Protein AF-A0A0S1B1Z6-F1 (afdb_monomer)

Structure (mmCIF, N/CA/C/O backbone):
data_AF-A0A0S1B1Z6-F1
#
_entry.id   AF-A0A0S1B1Z6-F1
#
loop_
_atom_site.group_PDB
_atom_site.id
_atom_site.type_symbol
_atom_site.label_atom_id
_atom_site.label_alt_id
_atom_site.label_comp_id
_atom_site.label_asym_id
_atom_site.label_entity_id
_atom_site.label_seq_id
_atom_site.pdbx_PDB_ins_code
_atom_site.Cartn_x
_atom_site.Cartn_y
_atom_site.Cartn_z
_atom_site.occupancy
_atom_site.B_iso_or_equiv
_atom_site.auth_seq_id
_atom_site.auth_comp_id
_atom_site.auth_asym_id
_atom_site.auth_atom_id
_atom_site.pdbx_PDB_model_num
ATOM 1 N N . MET A 1 1 ? 28.023 3.787 -29.365 1.00 38.44 1 MET A N 1
ATOM 2 C CA . MET A 1 1 ? 27.465 2.499 -29.840 1.00 38.44 1 MET A CA 1
ATOM 3 C C . MET A 1 1 ? 25.949 2.620 -29.920 1.00 38.44 1 MET A C 1
ATOM 5 O O . MET A 1 1 ? 25.290 2.609 -28.886 1.00 38.44 1 MET A O 1
ATOM 9 N N . LEU A 1 2 ? 25.420 2.821 -31.127 1.00 43.75 2 LEU A N 1
ATOM 10 C CA . LEU A 1 2 ? 23.986 2.928 -31.411 1.00 43.75 2 LEU A CA 1
ATOM 11 C C . LEU A 1 2 ? 23.301 1.580 -31.137 1.00 43.75 2 LEU A C 1
ATOM 13 O O . LEU A 1 2 ? 23.785 0.546 -31.591 1.00 43.75 2 LEU A O 1
ATOM 17 N N . ARG A 1 3 ? 22.191 1.571 -30.392 1.00 53.47 3 ARG A N 1
ATOM 18 C CA . ARG A 1 3 ? 21.284 0.417 -30.348 1.00 53.47 3 ARG A CA 1
ATOM 19 C C . ARG A 1 3 ? 20.096 0.726 -31.240 1.00 53.47 3 ARG A C 1
ATOM 21 O O . ARG A 1 3 ? 19.430 1.732 -31.028 1.00 53.47 3 ARG A O 1
ATOM 28 N N . ALA A 1 4 ? 19.891 -0.130 -32.234 1.00 48.97 4 ALA A N 1
ATOM 29 C CA . ALA A 1 4 ? 18.785 -0.046 -33.169 1.00 48.97 4 ALA A CA 1
ATOM 30 C C . ALA A 1 4 ? 17.458 -0.007 -32.400 1.00 48.97 4 ALA A C 1
ATOM 32 O O . ALA A 1 4 ? 17.106 -0.957 -31.700 1.00 48.97 4 ALA A O 1
ATOM 33 N N . VAL A 1 5 ? 16.740 1.108 -32.527 1.00 57.59 5 VAL A N 1
ATOM 34 C CA . VAL A 1 5 ? 15.291 1.110 -32.338 1.00 57.59 5 VAL A CA 1
ATOM 35 C C . VAL A 1 5 ? 14.745 0.160 -33.411 1.00 57.59 5 VAL A C 1
ATOM 37 O O . VAL A 1 5 ? 15.133 0.310 -34.573 1.00 57.59 5 VAL A O 1
ATOM 40 N N . PRO A 1 6 ? 13.943 -0.859 -33.059 1.00 62.41 6 PRO A N 1
ATOM 41 C CA . PRO A 1 6 ? 13.367 -1.742 -34.063 1.00 62.41 6 PRO A CA 1
ATOM 42 C C . PRO A 1 6 ? 12.559 -0.905 -35.059 1.00 62.41 6 PRO A C 1
ATOM 44 O O . PRO A 1 6 ? 11.829 0.003 -34.662 1.00 62.41 6 PRO A O 1
ATOM 47 N N . ALA A 1 7 ? 12.734 -1.181 -36.352 1.00 64.00 7 ALA A N 1
ATOM 48 C CA . ALA A 1 7 ? 12.028 -0.464 -37.405 1.00 64.00 7 ALA A CA 1
ATOM 49 C C . ALA A 1 7 ? 10.501 -0.570 -37.205 1.00 64.00 7 ALA A C 1
ATOM 51 O O . ALA A 1 7 ? 10.021 -1.609 -36.731 1.00 64.00 7 ALA A O 1
ATOM 52 N N . PRO A 1 8 ? 9.721 0.463 -37.574 1.00 68.56 8 PRO A N 1
ATOM 53 C CA . PRO A 1 8 ? 8.265 0.361 -37.601 1.00 68.56 8 PRO A CA 1
ATOM 54 C C . PRO A 1 8 ? 7.846 -0.855 -38.442 1.00 68.56 8 PRO A C 1
ATOM 56 O O . PRO A 1 8 ? 8.276 -0.988 -39.584 1.00 68.56 8 PRO A O 1
ATOM 59 N N . GLY A 1 9 ? 7.050 -1.762 -37.867 1.00 70.44 9 GLY A N 1
ATOM 60 C CA . GLY A 1 9 ? 6.628 -3.008 -38.524 1.00 70.44 9 GLY A CA 1
ATOM 61 C C . GLY A 1 9 ? 7.500 -4.239 -38.244 1.00 70.44 9 GLY A C 1
ATOM 62 O O . GLY A 1 9 ? 7.232 -5.302 -38.802 1.00 70.44 9 GLY A O 1
ATOM 63 N N . ALA A 1 10 ? 8.512 -4.144 -37.372 1.00 69.25 10 ALA A N 1
ATOM 64 C CA . ALA A 1 10 ? 9.240 -5.325 -36.908 1.00 69.25 10 ALA A CA 1
ATOM 65 C C . ALA A 1 10 ? 8.283 -6.335 -36.232 1.00 69.25 10 ALA A C 1
ATOM 67 O O . ALA A 1 10 ? 7.398 -5.923 -35.473 1.00 69.25 10 ALA A O 1
ATOM 68 N N . PRO A 1 11 ? 8.447 -7.650 -36.475 1.00 72.88 11 PRO A N 1
ATOM 69 C CA . PRO A 1 11 ? 7.580 -8.660 -35.882 1.00 72.88 11 PRO A CA 1
ATOM 70 C C . PRO A 1 11 ? 7.671 -8.610 -34.355 1.00 72.88 11 PRO A C 1
ATOM 72 O O . PRO A 1 11 ? 8.757 -8.455 -33.791 1.00 72.88 11 PRO A O 1
ATOM 75 N N . ILE A 1 12 ? 6.528 -8.765 -33.677 1.00 76.56 12 ILE A N 1
ATOM 76 C CA . ILE A 1 12 ? 6.501 -8.884 -32.216 1.00 76.56 12 ILE A CA 1
ATOM 77 C C . ILE A 1 12 ? 7.325 -10.113 -31.835 1.00 76.56 12 ILE A C 1
ATOM 79 O O . ILE A 1 12 ? 6.942 -11.245 -32.137 1.00 76.56 12 ILE A O 1
ATOM 83 N N . VAL A 1 13 ? 8.453 -9.886 -31.164 1.00 81.44 13 VAL A N 1
ATOM 84 C CA . VAL A 1 13 ? 9.288 -10.964 -30.636 1.00 81.44 13 VAL A CA 1
ATOM 85 C C . VAL A 1 13 ? 8.488 -11.694 -29.562 1.00 81.44 13 VAL A C 1
ATOM 87 O O . VAL A 1 13 ? 8.123 -11.111 -28.540 1.00 81.44 13 VAL A O 1
ATOM 90 N N . ARG A 1 14 ? 8.194 -12.972 -29.807 1.00 88.06 14 ARG A N 1
ATOM 91 C CA . ARG A 1 14 ? 7.568 -13.868 -28.833 1.00 88.06 14 ARG A CA 1
ATOM 92 C C . ARG A 1 14 ? 8.649 -14.705 -28.160 1.00 88.06 14 ARG A C 1
ATOM 94 O O . ARG A 1 14 ? 9.563 -15.177 -28.826 1.00 88.06 14 ARG A O 1
ATOM 101 N N . PHE A 1 15 ? 8.518 -14.892 -26.853 1.00 91.44 15 PHE A N 1
ATOM 102 C CA . PHE A 1 15 ? 9.391 -15.749 -26.051 1.00 91.44 15 PHE A CA 1
ATOM 103 C C . PHE A 1 15 ? 8.570 -16.943 -25.564 1.00 91.44 15 PHE A C 1
ATOM 105 O O . PHE A 1 15 ? 7.437 -16.749 -25.118 1.00 91.44 15 PHE A O 1
ATOM 112 N N . ALA A 1 16 ? 9.111 -18.159 -25.642 1.00 93.19 16 ALA A N 1
ATOM 113 C CA . ALA A 1 16 ? 8.403 -19.364 -25.202 1.00 93.19 16 ALA A CA 1
ATOM 114 C C . ALA A 1 16 ? 8.483 -19.558 -23.679 1.00 93.19 16 ALA A C 1
ATOM 116 O O . ALA A 1 16 ? 7.692 -20.297 -23.095 1.00 93.19 16 ALA A O 1
ATOM 117 N N . SER A 1 17 ? 9.427 -18.884 -23.012 1.00 95.31 17 SER A N 1
ATOM 118 C CA . SER A 1 17 ? 9.584 -18.945 -21.560 1.00 95.31 17 SER A CA 1
ATOM 119 C C . SER A 1 17 ? 10.198 -17.673 -20.971 1.00 95.31 17 SER A C 1
ATOM 121 O O . SER A 1 17 ? 10.865 -16.891 -21.653 1.00 95.31 17 SER A O 1
ATOM 123 N N . PHE A 1 18 ? 10.050 -17.494 -19.654 1.00 93.25 18 PHE A N 1
ATOM 124 C CA . PHE A 1 18 ? 10.728 -16.409 -18.937 1.00 93.25 18 PHE A CA 1
ATOM 125 C C . PHE A 1 18 ? 12.259 -16.520 -19.016 1.00 93.25 18 PHE A C 1
ATOM 127 O O . PHE A 1 18 ? 12.951 -15.504 -19.059 1.00 93.25 18 PHE A O 1
ATOM 134 N N . ARG A 1 19 ? 12.801 -17.745 -19.081 1.00 96.00 19 ARG A N 1
ATOM 135 C CA . ARG A 1 19 ? 14.244 -17.984 -19.236 1.00 96.00 19 ARG A CA 1
ATOM 136 C C . ARG A 1 19 ? 14.774 -17.377 -20.538 1.00 96.00 19 ARG A C 1
ATOM 138 O O . ARG A 1 19 ? 15.870 -16.826 -20.528 1.00 96.00 19 ARG A O 1
ATOM 145 N N . GLU A 1 20 ? 13.999 -17.442 -21.618 1.00 91.38 20 GLU A N 1
ATOM 146 C CA . GLU A 1 20 ? 14.337 -16.812 -22.902 1.00 91.38 20 GLU A CA 1
ATOM 147 C C . GLU A 1 20 ? 14.129 -15.292 -22.878 1.00 91.38 20 GLU A C 1
ATOM 149 O O . GLU A 1 20 ? 14.920 -14.544 -23.451 1.00 91.38 20 GLU A O 1
ATOM 154 N N . PHE A 1 21 ? 13.098 -14.817 -22.176 1.00 93.50 21 PHE A N 1
ATOM 155 C CA . PHE A 1 21 ? 12.796 -13.388 -22.059 1.00 93.50 21 PHE A CA 1
ATOM 156 C C . PHE A 1 21 ? 13.799 -12.620 -21.183 1.00 93.50 21 PHE A C 1
ATOM 158 O O . PHE A 1 21 ? 14.136 -11.472 -21.478 1.00 93.50 21 PHE A O 1
ATOM 165 N N . CYS A 1 22 ? 14.290 -13.224 -20.100 1.00 94.31 22 CYS A N 1
ATOM 166 C CA . CYS A 1 22 ? 15.085 -12.533 -19.082 1.00 94.31 22 CYS A CA 1
ATOM 167 C C . CYS A 1 22 ? 16.362 -11.860 -19.641 1.00 94.31 22 CYS A C 1
ATOM 169 O O . C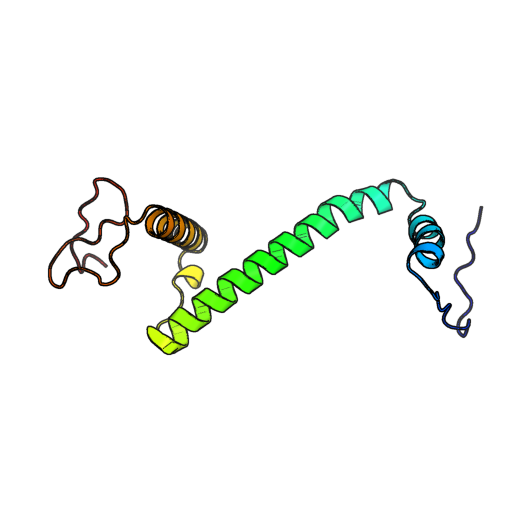YS A 1 22 ? 16.560 -10.668 -19.377 1.00 94.31 22 CYS A O 1
ATOM 171 N N . PRO A 1 23 ? 17.193 -12.520 -20.477 1.00 94.12 23 PRO A N 1
ATOM 172 C CA . PRO A 1 23 ? 18.341 -11.870 -21.111 1.00 94.12 23 PRO A CA 1
ATOM 173 C C . PRO A 1 23 ? 17.949 -10.676 -21.991 1.00 94.12 23 PRO A C 1
ATOM 175 O O . PRO A 1 23 ? 18.631 -9.648 -21.973 1.00 94.12 23 PRO A O 1
ATOM 178 N N . PHE A 1 24 ? 16.835 -10.775 -22.726 1.00 92.31 24 PHE A N 1
ATOM 179 C CA . PHE A 1 24 ? 16.306 -9.668 -23.525 1.00 92.31 24 PHE A CA 1
ATOM 180 C C . PHE A 1 24 ? 15.877 -8.495 -22.635 1.00 92.31 24 PHE A C 1
ATOM 182 O O . PHE A 1 24 ? 16.296 -7.360 -22.878 1.00 92.31 24 PHE A O 1
ATOM 189 N N . TYR A 1 25 ? 15.115 -8.762 -21.570 1.00 92.31 25 TYR A N 1
ATOM 190 C CA . TYR A 1 25 ? 14.666 -7.756 -20.606 1.00 92.31 25 TYR A CA 1
ATOM 191 C C . TYR A 1 25 ? 15.840 -7.032 -19.936 1.00 92.31 25 TYR A C 1
ATOM 193 O O . TYR A 1 25 ? 15.900 -5.800 -19.950 1.00 92.31 25 TYR A O 1
ATOM 201 N N . LEU A 1 26 ? 16.827 -7.766 -19.411 1.00 94.25 26 LEU A N 1
ATOM 202 C CA . LEU A 1 26 ? 18.050 -7.174 -18.850 1.00 94.25 26 LEU A CA 1
ATOM 203 C C . LEU A 1 26 ? 18.829 -6.390 -19.911 1.00 94.25 26 LEU A C 1
ATOM 205 O O . LEU A 1 26 ? 19.398 -5.331 -19.628 1.00 94.25 26 LEU A O 1
ATOM 209 N N . GLY A 1 27 ? 18.792 -6.874 -21.153 1.00 92.62 27 GLY A N 1
ATOM 210 C CA . GLY A 1 27 ? 19.279 -6.173 -22.327 1.00 92.62 27 GLY A CA 1
ATOM 211 C C . GLY A 1 27 ? 18.622 -4.805 -22.511 1.00 92.62 27 GLY A C 1
ATOM 212 O O . GLY A 1 27 ? 19.344 -3.849 -22.788 1.00 92.62 27 GLY A O 1
ATOM 213 N N . GLN A 1 28 ? 17.310 -4.662 -22.326 1.00 93.19 28 GLN A N 1
ATOM 214 C CA . GLN A 1 28 ? 16.627 -3.359 -22.405 1.00 93.19 28 GLN A CA 1
ATOM 215 C C . GLN A 1 28 ? 17.018 -2.415 -21.251 1.00 93.19 28 GLN A C 1
ATOM 217 O O . GLN A 1 28 ? 17.014 -1.198 -21.411 1.00 93.19 28 GLN A O 1
ATOM 222 N N . HIS A 1 29 ? 17.492 -2.960 -20.129 1.00 95.69 29 HIS A N 1
ATOM 223 C CA . HIS A 1 29 ? 17.848 -2.212 -18.919 1.00 95.69 29 HIS A CA 1
ATOM 224 C C . HIS A 1 29 ? 19.369 -2.084 -18.711 1.00 95.69 29 HIS A C 1
ATOM 226 O O . HIS A 1 29 ? 19.884 -2.175 -17.592 1.00 95.69 29 HIS A O 1
ATOM 232 N N . ARG A 1 30 ? 20.142 -1.850 -19.783 1.00 94.06 30 ARG A N 1
ATOM 233 C CA . ARG A 1 30 ? 21.613 -1.703 -19.686 1.00 94.06 30 ARG A CA 1
ATOM 234 C C . ARG A 1 30 ? 22.070 -0.444 -18.952 1.00 94.06 30 ARG A C 1
ATOM 236 O O . ARG A 1 30 ? 23.122 -0.469 -18.311 1.00 94.06 30 ARG A O 1
ATOM 243 N N . ASN A 1 31 ? 21.298 0.638 -19.006 1.00 96.38 31 ASN A N 1
ATOM 244 C CA . ASN A 1 31 ? 21.635 1.883 -18.322 1.00 96.38 31 ASN A CA 1
ATOM 245 C C . ASN A 1 31 ? 21.486 1.735 -16.789 1.00 96.38 31 ASN A C 1
ATOM 247 O O . ASN A 1 31 ? 20.477 1.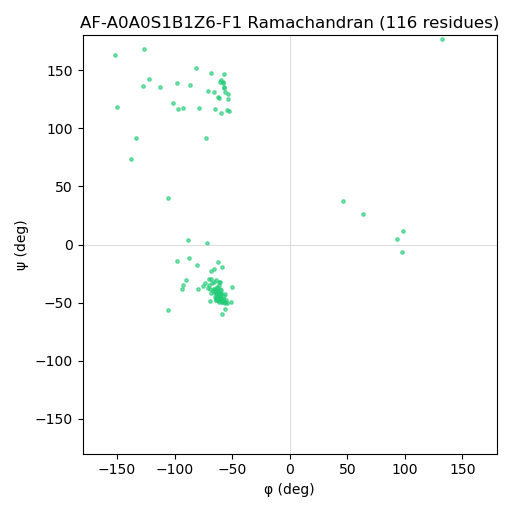231 -16.294 1.00 96.38 31 ASN A O 1
ATOM 251 N N . ARG A 1 32 ? 22.496 2.180 -16.026 1.00 95.62 32 ARG A N 1
ATOM 252 C CA . ARG A 1 32 ? 22.518 2.062 -14.554 1.00 95.62 32 ARG A CA 1
ATOM 253 C C . ARG A 1 32 ? 21.395 2.861 -13.889 1.00 95.62 32 ARG A C 1
ATOM 255 O O . ARG A 1 32 ? 20.790 2.365 -12.943 1.00 95.62 32 ARG A O 1
ATOM 262 N N . THR A 1 33 ? 21.119 4.067 -14.376 1.00 96.25 33 THR A N 1
ATOM 263 C CA . THR A 1 33 ? 20.023 4.916 -13.895 1.00 96.25 33 THR A CA 1
ATOM 264 C C . THR A 1 33 ? 18.677 4.250 -14.160 1.00 96.25 33 THR A C 1
ATOM 266 O O . THR A 1 33 ? 17.872 4.145 -13.245 1.00 96.25 33 THR A O 1
ATOM 269 N N . CYS A 1 34 ? 18.473 3.685 -15.354 1.00 95.31 34 CYS A N 1
ATOM 270 C CA . CYS A 1 34 ? 17.251 2.950 -15.701 1.00 95.31 34 CYS A CA 1
ATOM 271 C C . CYS A 1 34 ? 16.956 1.798 -14.720 1.00 95.31 34 CYS A C 1
ATOM 273 O O . CYS A 1 34 ? 15.848 1.714 -14.188 1.00 95.31 34 CYS A O 1
ATOM 275 N N . ARG A 1 35 ? 17.957 0.962 -14.394 1.00 95.69 35 ARG A N 1
ATOM 276 C CA . ARG A 1 35 ? 17.794 -0.098 -13.375 1.00 95.69 35 ARG A CA 1
ATOM 277 C C . ARG A 1 35 ? 17.487 0.465 -11.992 1.00 95.69 35 ARG A C 1
ATOM 279 O O . ARG A 1 35 ? 16.644 -0.071 -11.284 1.00 95.69 35 ARG A O 1
ATOM 286 N N . ARG A 1 36 ? 18.172 1.543 -11.605 1.00 96.75 36 ARG A N 1
ATOM 287 C CA . ARG A 1 36 ? 17.971 2.189 -10.303 1.00 96.75 36 ARG A CA 1
ATOM 288 C C . ARG A 1 36 ? 16.592 2.809 -10.154 1.00 96.75 36 ARG A C 1
ATOM 290 O O . ARG A 1 36 ? 16.110 2.813 -9.038 1.00 96.75 36 ARG A O 1
ATOM 297 N N . LEU A 1 37 ? 15.977 3.302 -11.227 1.00 96.94 37 LEU A N 1
ATOM 298 C CA . LEU A 1 37 ? 14.608 3.827 -11.205 1.00 96.94 37 LEU A CA 1
ATOM 299 C C . LEU A 1 37 ? 13.560 2.711 -11.098 1.00 96.94 37 LEU A C 1
ATOM 301 O O . LEU A 1 37 ? 12.549 2.890 -10.426 1.00 96.94 37 LEU A O 1
ATOM 305 N N . HIS A 1 38 ? 13.824 1.541 -11.689 1.00 96.06 38 HIS A N 1
ATOM 306 C CA . HIS A 1 38 ? 12.922 0.392 -11.583 1.00 96.06 38 HIS A CA 1
ATOM 307 C C . HIS A 1 38 ? 12.776 -0.119 -10.150 1.00 96.06 38 HIS A C 1
ATOM 309 O O . HIS A 1 38 ? 11.684 -0.497 -9.759 1.00 96.06 38 HIS A O 1
ATOM 315 N N . VAL A 1 39 ? 13.836 -0.103 -9.340 1.00 94.75 39 VAL 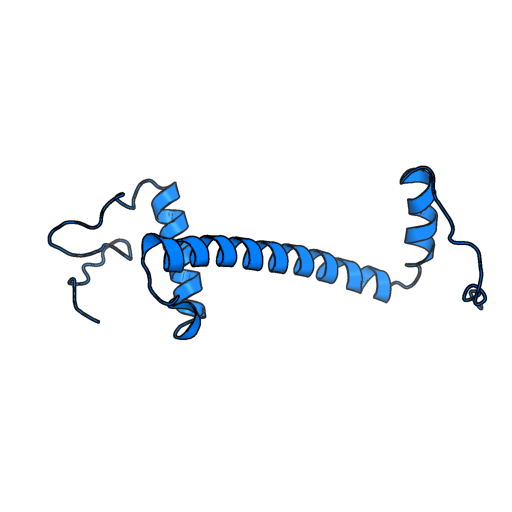A N 1
ATOM 316 C CA . VAL A 1 39 ? 13.772 -0.598 -7.952 1.00 94.75 39 VAL A CA 1
ATOM 317 C C . VAL A 1 39 ? 12.727 0.145 -7.094 1.00 94.75 39 VAL A C 1
ATOM 319 O O . VAL A 1 39 ? 11.804 -0.512 -6.605 1.00 94.75 39 VAL A O 1
ATOM 322 N N . PRO A 1 40 ? 12.805 1.479 -6.900 1.00 97.19 40 PRO A N 1
ATOM 323 C CA . PRO A 1 40 ? 11.785 2.216 -6.171 1.00 97.19 40 PRO A CA 1
ATOM 324 C C . PRO A 1 40 ? 10.455 2.234 -6.926 1.00 97.19 40 PRO A C 1
ATOM 326 O O . PRO A 1 40 ? 9.422 2.164 -6.272 1.00 97.19 40 PRO A O 1
ATOM 329 N N . GLY A 1 41 ? 10.453 2.250 -8.267 1.00 95.31 41 GLY A N 1
ATOM 330 C CA . GLY A 1 41 ? 9.226 2.177 -9.068 1.00 95.31 41 GLY A CA 1
ATOM 331 C C . GLY A 1 41 ? 8.418 0.904 -8.799 1.00 95.31 41 GLY A C 1
ATOM 332 O O . GLY A 1 41 ? 7.244 0.980 -8.449 1.00 95.31 41 GLY A O 1
ATOM 333 N N . SER A 1 42 ? 9.064 -0.262 -8.836 1.00 93.69 42 SER A N 1
ATOM 334 C CA . SER A 1 42 ? 8.426 -1.534 -8.490 1.00 93.69 42 SER A CA 1
ATOM 335 C C . SER A 1 42 ? 7.990 -1.575 -7.026 1.00 93.69 42 SER A C 1
ATOM 337 O O . SER A 1 42 ? 7.066 -2.307 -6.689 1.00 93.69 42 SER A O 1
ATOM 339 N N . GLY A 1 43 ? 8.684 -0.881 -6.119 1.00 96.12 43 GLY A N 1
ATOM 340 C CA . GLY A 1 43 ? 8.265 -0.765 -4.719 1.00 96.12 43 GLY A CA 1
ATOM 341 C C . GLY A 1 43 ? 6.997 0.077 -4.575 1.00 96.12 43 GLY A C 1
ATOM 342 O O . GLY A 1 43 ? 6.035 -0.358 -3.944 1.00 96.12 43 GLY A O 1
ATOM 343 N N . ALA A 1 44 ? 6.982 1.246 -5.215 1.00 96.44 44 ALA A N 1
ATOM 344 C CA . ALA A 1 44 ? 5.850 2.161 -5.230 1.00 96.44 44 ALA A CA 1
ATOM 345 C C . ALA A 1 44 ? 4.595 1.507 -5.822 1.00 96.44 44 ALA A C 1
ATOM 347 O O . ALA A 1 44 ? 3.528 1.638 -5.235 1.00 96.44 44 ALA A O 1
ATOM 348 N N . GLU A 1 45 ? 4.722 0.740 -6.909 1.00 95.62 45 GLU A N 1
ATOM 349 C CA . GLU A 1 45 ? 3.624 -0.042 -7.499 1.00 95.62 45 GLU A CA 1
ATOM 350 C C . GLU A 1 45 ? 2.910 -0.914 -6.454 1.00 95.62 45 GLU A C 1
ATOM 352 O O . GLU A 1 45 ? 1.690 -0.860 -6.313 1.00 95.62 45 GLU A O 1
ATOM 357 N N . ARG A 1 46 ? 3.676 -1.672 -5.661 1.00 96.62 46 ARG A N 1
ATOM 358 C CA . ARG A 1 46 ? 3.129 -2.546 -4.612 1.00 96.62 46 ARG A CA 1
ATOM 359 C C . ARG A 1 46 ? 2.476 -1.760 -3.481 1.00 96.62 46 ARG A C 1
ATOM 361 O O . ARG A 1 46 ? 1.426 -2.167 -2.992 1.00 96.62 46 ARG A O 1
ATOM 368 N N . VAL A 1 47 ? 3.073 -0.640 -3.073 1.00 94.00 47 VAL A N 1
ATOM 369 C CA . VAL A 1 47 ? 2.488 0.240 -2.049 1.00 94.00 47 VAL A CA 1
ATOM 370 C C . VAL A 1 47 ? 1.168 0.831 -2.540 1.00 94.00 47 VAL A C 1
ATOM 372 O O . VAL A 1 47 ? 0.181 0.794 -1.811 1.00 94.00 4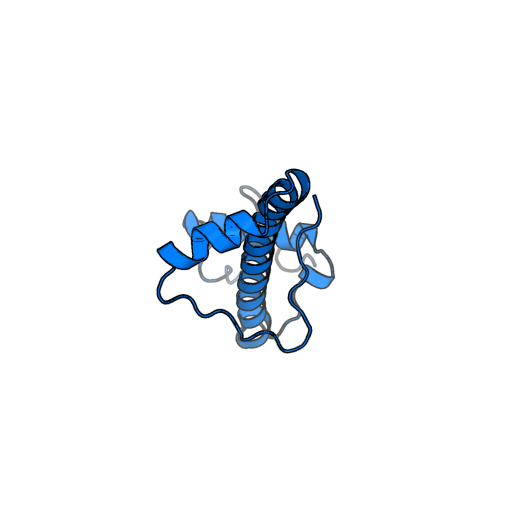7 VAL A O 1
ATOM 375 N N . LEU A 1 48 ? 1.118 1.324 -3.778 1.00 94.44 48 LEU A N 1
ATOM 376 C CA . LEU A 1 48 ? -0.100 1.865 -4.380 1.00 94.44 48 LEU A CA 1
ATOM 377 C C . LEU A 1 48 ? -1.186 0.796 -4.513 1.00 94.44 48 LEU A C 1
ATOM 379 O O . LEU A 1 48 ? -2.335 1.067 -4.175 1.00 94.44 48 LEU A O 1
ATOM 383 N N . ALA A 1 49 ? -0.825 -0.421 -4.926 1.00 94.25 49 ALA A N 1
ATOM 384 C CA . ALA A 1 49 ? -1.755 -1.545 -4.962 1.00 94.25 49 ALA A CA 1
ATOM 385 C C . ALA A 1 49 ? -2.307 -1.869 -3.563 1.00 94.25 49 ALA A C 1
ATOM 387 O O . ALA A 1 49 ? -3.515 -2.016 -3.399 1.00 94.25 49 ALA A O 1
ATOM 388 N N . ALA A 1 50 ? -1.451 -1.914 -2.536 1.00 91.38 50 ALA A N 1
ATOM 389 C CA . ALA A 1 50 ? -1.876 -2.162 -1.158 1.00 91.38 50 ALA A CA 1
ATOM 390 C C . ALA A 1 50 ? -2.808 -1.062 -0.624 1.00 91.38 50 ALA A C 1
ATOM 392 O O . ALA A 1 50 ? -3.833 -1.374 -0.017 1.00 91.38 50 ALA A O 1
ATOM 393 N N . LEU A 1 51 ? -2.490 0.212 -0.884 1.00 89.25 51 LEU A N 1
ATOM 394 C CA . LEU A 1 51 ? -3.358 1.338 -0.532 1.00 89.25 51 LEU A CA 1
ATOM 395 C C . LEU A 1 51 ? -4.700 1.239 -1.262 1.00 89.25 51 LEU A C 1
ATOM 397 O O . LEU A 1 51 ? -5.740 1.329 -0.617 1.00 89.25 51 LEU A O 1
ATOM 401 N N . GLY A 1 52 ? -4.688 1.000 -2.575 1.00 92.19 52 GLY A N 1
ATOM 402 C CA . GLY A 1 52 ? -5.899 0.855 -3.383 1.00 92.19 52 GLY A CA 1
ATOM 403 C C . GLY A 1 52 ? -6.803 -0.272 -2.884 1.00 92.19 52 GLY A C 1
ATOM 404 O O . GLY A 1 52 ? -7.988 -0.046 -2.654 1.00 92.19 52 GLY A O 1
ATOM 405 N N . CYS A 1 53 ? -6.244 -1.458 -2.633 1.00 93.00 53 CYS A N 1
ATOM 406 C CA . CYS A 1 53 ? -6.992 -2.585 -2.076 1.00 93.00 53 CYS A CA 1
ATOM 407 C C . CYS A 1 53 ? -7.540 -2.274 -0.676 1.00 93.00 53 CYS A C 1
ATOM 409 O O . CYS A 1 53 ? -8.718 -2.510 -0.415 1.00 93.00 53 CYS A O 1
ATOM 411 N N . GLY A 1 54 ? -6.714 -1.714 0.215 1.00 88.50 54 GLY A N 1
ATOM 412 C CA . GLY A 1 54 ? -7.131 -1.353 1.572 1.00 88.50 54 GLY A CA 1
ATOM 413 C C . GLY A 1 54 ? -8.278 -0.339 1.584 1.00 88.50 54 GLY A C 1
ATOM 414 O O . GLY A 1 54 ? -9.281 -0.552 2.266 1.00 88.50 54 GLY A O 1
ATOM 415 N N . TYR A 1 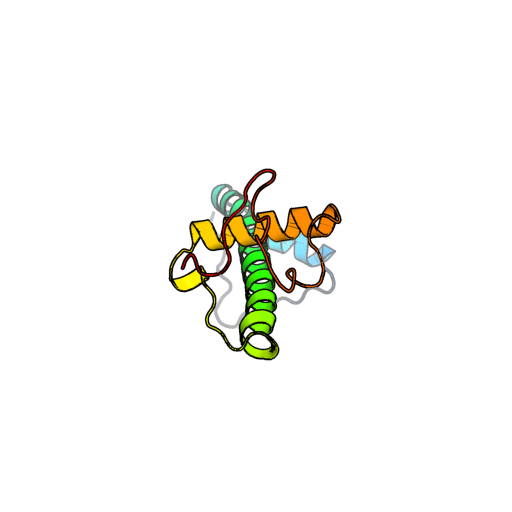55 ? -8.171 0.723 0.779 1.00 88.12 55 TYR A N 1
ATOM 416 C CA . TYR A 1 55 ? -9.242 1.709 0.618 1.00 88.12 55 TYR A CA 1
ATOM 417 C C . TYR A 1 55 ? -10.489 1.114 -0.037 1.00 88.12 55 TYR A C 1
ATOM 419 O O . TYR A 1 55 ? -11.592 1.429 0.400 1.00 88.12 55 TYR A O 1
ATOM 427 N N . GLY A 1 56 ? -10.332 0.220 -1.018 1.00 91.06 56 GLY A N 1
ATOM 428 C CA . GLY A 1 56 ? -11.447 -0.495 -1.637 1.00 91.06 56 GLY A CA 1
ATOM 429 C C . GLY A 1 56 ? -12.284 -1.259 -0.610 1.00 91.06 56 GLY A C 1
ATOM 430 O O . GLY A 1 56 ? -13.499 -1.080 -0.554 1.00 91.06 56 GLY A O 1
ATOM 431 N N . PHE A 1 57 ? -11.644 -2.038 0.268 1.00 93.06 57 PHE A N 1
ATOM 432 C CA . PHE A 1 57 ? -12.350 -2.747 1.343 1.00 93.06 57 PHE A CA 1
ATOM 433 C C . PHE A 1 57 ? -12.996 -1.798 2.358 1.00 93.06 57 PHE A C 1
ATOM 435 O O . PHE A 1 57 ? -14.139 -2.020 2.760 1.00 93.06 57 PHE A O 1
ATOM 442 N N . ALA A 1 58 ? -12.305 -0.723 2.747 1.00 90.38 58 ALA A N 1
ATOM 443 C CA . ALA A 1 58 ? -12.871 0.272 3.656 1.00 90.38 58 ALA A CA 1
ATOM 444 C C . ALA A 1 58 ? -14.129 0.928 3.062 1.00 90.38 58 ALA A C 1
ATOM 446 O O . ALA A 1 58 ? -15.130 1.092 3.757 1.00 90.38 58 ALA A O 1
ATOM 447 N N . TRP A 1 59 ? -14.111 1.264 1.770 1.00 91.00 59 TRP A N 1
ATOM 448 C CA . TRP A 1 59 ? -15.252 1.864 1.077 1.00 91.00 59 TRP A CA 1
ATOM 449 C C . TRP A 1 59 ? -16.441 0.916 0.971 1.00 91.00 59 TRP A C 1
ATOM 451 O O . TRP A 1 59 ? -17.569 1.356 1.166 1.00 91.00 59 TRP A O 1
ATOM 461 N N . VAL A 1 60 ? -16.210 -0.378 0.732 1.00 93.38 60 VAL A N 1
ATOM 462 C CA . VAL A 1 60 ? -17.278 -1.390 0.799 1.00 93.38 60 VAL A CA 1
ATOM 463 C C . VAL A 1 60 ? -17.948 -1.370 2.179 1.00 93.38 60 VAL A C 1
ATOM 465 O O . VAL A 1 60 ? -19.173 -1.342 2.255 1.00 93.38 60 VAL A O 1
ATOM 468 N N . GLY A 1 61 ? -17.160 -1.292 3.257 1.00 90.56 61 GLY A N 1
ATOM 469 C CA . GLY A 1 61 ? -17.657 -1.099 4.624 1.00 90.56 61 GLY A CA 1
ATOM 470 C C . GLY A 1 61 ? -18.525 0.156 4.773 1.00 90.56 61 GLY A C 1
ATOM 471 O O . GLY A 1 61 ? -19.686 0.085 5.176 1.00 90.56 61 GLY A O 1
ATOM 472 N N . HIS A 1 62 ? -17.967 1.303 4.388 1.00 90.56 62 HIS A N 1
ATOM 473 C CA . HIS A 1 62 ? -18.621 2.604 4.520 1.00 90.56 62 HIS A CA 1
ATOM 474 C C . HIS A 1 62 ? -19.913 2.725 3.708 1.00 90.56 62 HIS A C 1
ATOM 476 O O . HIS A 1 62 ? -20.881 3.289 4.205 1.00 90.56 62 HIS A O 1
ATOM 482 N N . PHE A 1 63 ? -19.958 2.197 2.482 1.00 92.94 63 PHE A N 1
ATOM 483 C CA . PHE A 1 63 ? -21.105 2.388 1.593 1.00 92.94 63 PHE A CA 1
ATOM 484 C C . PHE A 1 63 ? -22.161 1.286 1.686 1.00 92.94 63 PHE A C 1
ATOM 486 O O . PHE A 1 63 ? -23.336 1.607 1.546 1.00 92.94 63 PHE A O 1
ATOM 493 N N . LEU A 1 64 ? -21.782 0.022 1.919 1.00 94.56 64 LEU A N 1
ATOM 494 C CA . LEU A 1 64 ? -22.757 -1.078 1.987 1.00 94.56 64 LEU A CA 1
ATOM 495 C C . LEU A 1 64 ? -23.304 -1.324 3.395 1.00 94.56 64 LEU A C 1
ATOM 497 O O . LEU A 1 64 ? -24.436 -1.779 3.527 1.00 94.56 64 LEU A O 1
ATOM 501 N N . PHE A 1 65 ? -22.510 -1.065 4.437 1.00 91.38 65 PHE A N 1
ATOM 502 C CA . PHE A 1 65 ? -22.908 -1.351 5.817 1.00 91.38 65 PHE A CA 1
ATOM 503 C C . PHE A 1 65 ? -23.268 -0.062 6.551 1.00 91.38 65 PHE A C 1
ATOM 505 O O . PHE A 1 65 ? -24.397 0.097 7.009 1.00 91.38 65 PHE A O 1
ATOM 512 N N . GLU A 1 66 ? -22.340 0.893 6.594 1.00 87.44 66 GLU A N 1
ATOM 513 C CA . GLU A 1 66 ? -22.497 2.105 7.410 1.00 87.44 66 GLU A CA 1
ATOM 514 C C . GLU A 1 66 ? -23.227 3.253 6.696 1.00 87.44 66 GLU A C 1
ATOM 516 O O . GLU A 1 66 ? -23.601 4.238 7.328 1.00 87.44 66 GLU A O 1
ATOM 521 N N . HIS A 1 67 ? -23.429 3.140 5.380 1.00 90.88 67 HIS A N 1
ATOM 522 C CA . HIS A 1 67 ? -24.073 4.143 4.525 1.00 90.88 67 HIS A CA 1
ATOM 523 C C . HIS A 1 67 ? -23.573 5.582 4.765 1.00 90.88 67 HIS A C 1
ATOM 525 O O . HIS A 1 67 ? -24.340 6.546 4.710 1.00 90.88 67 HIS A O 1
ATOM 531 N N . ASN A 1 68 ? -22.275 5.745 5.028 1.00 88.19 68 ASN A N 1
ATOM 532 C CA . ASN A 1 68 ? -21.660 7.029 5.349 1.00 88.19 68 ASN A CA 1
ATOM 533 C C . ASN A 1 68 ? -20.462 7.337 4.439 1.00 88.19 68 ASN A C 1
ATOM 535 O O . ASN A 1 68 ? -19.997 6.509 3.655 1.00 88.19 68 ASN A O 1
ATOM 539 N N . ARG A 1 69 ? -19.985 8.586 4.494 1.00 83.88 69 ARG A N 1
ATOM 540 C CA . ARG A 1 69 ? -18.801 9.003 3.735 1.00 83.88 69 ARG A CA 1
ATOM 541 C C . ARG A 1 69 ? -17.530 8.713 4.543 1.00 83.88 69 ARG A C 1
ATOM 543 O O . ARG A 1 69 ? -17.496 9.044 5.727 1.00 83.88 69 ARG A O 1
ATOM 550 N N . PRO A 1 70 ? -16.466 8.181 3.915 1.00 83.81 70 PRO A N 1
ATOM 551 C CA . PRO A 1 70 ? -15.186 7.960 4.578 1.00 83.81 70 PRO A CA 1
ATOM 552 C C . PRO A 1 70 ? -14.620 9.251 5.187 1.00 83.81 70 PRO A C 1
ATOM 554 O O . PRO A 1 70 ? -14.474 10.261 4.493 1.00 83.81 70 PRO A O 1
ATOM 557 N N . ALA A 1 71 ? -14.199 9.194 6.453 1.00 83.31 71 ALA A N 1
ATOM 558 C CA . ALA A 1 71 ? -13.517 10.306 7.130 1.00 83.31 71 ALA A CA 1
ATOM 559 C C . ALA A 1 71 ? -12.177 10.687 6.467 1.00 83.31 71 ALA A C 1
ATOM 561 O O . ALA A 1 71 ? -11.655 11.782 6.694 1.00 83.31 71 ALA A O 1
ATOM 562 N N . THR A 1 72 ? -11.652 9.812 5.598 1.00 81.31 72 THR A N 1
ATOM 563 C CA . THR A 1 72 ? -10.439 10.024 4.800 1.00 81.31 72 THR A CA 1
ATOM 564 C C . THR A 1 72 ? -10.457 11.351 4.053 1.00 81.31 72 THR A C 1
ATOM 566 O O . THR A 1 72 ? -9.414 11.990 3.959 1.00 81.31 72 THR A O 1
ATOM 569 N N . PHE A 1 73 ? -11.617 11.792 3.557 1.00 84.62 73 PHE A N 1
ATOM 570 C CA . PHE A 1 73 ? -11.719 13.036 2.790 1.00 84.62 73 PHE A CA 1
ATOM 571 C C . PHE A 1 73 ? -11.525 14.295 3.639 1.00 84.62 73 PHE A C 1
ATOM 573 O O . PHE A 1 73 ? -11.039 15.300 3.131 1.00 84.62 73 PHE A O 1
ATOM 580 N N . SER A 1 74 ? -11.882 14.244 4.922 1.00 84.81 74 SER A N 1
ATOM 581 C CA . SER A 1 74 ? -11.768 15.389 5.831 1.00 84.81 74 SER A CA 1
ATOM 582 C C . SER A 1 74 ? -10.448 15.378 6.595 1.00 84.81 74 SER A C 1
ATOM 584 O O . SER A 1 74 ? -9.843 16.424 6.805 1.00 84.81 74 SER A O 1
ATOM 586 N N . HIS A 1 75 ? -9.981 14.193 6.996 1.00 87.00 75 HIS A N 1
ATOM 587 C CA . HIS A 1 75 ? -8.802 14.043 7.843 1.00 87.00 75 HIS A CA 1
ATOM 588 C C . HIS A 1 75 ? -7.917 12.881 7.364 1.00 87.00 75 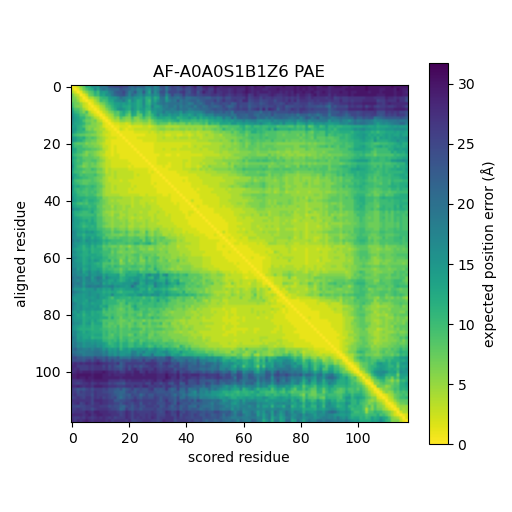HIS A C 1
ATOM 590 O O . HIS A 1 75 ? -7.872 11.835 8.020 1.00 87.00 75 HIS A O 1
ATOM 596 N N . PRO A 1 76 ? -7.188 13.031 6.239 1.00 86.25 76 PRO A N 1
ATOM 597 C CA . PRO A 1 76 ? -6.390 11.949 5.662 1.00 86.25 76 PRO A CA 1
ATOM 598 C C . PRO A 1 76 ? -5.369 11.306 6.626 1.00 86.25 76 PRO A C 1
ATOM 600 O O . PRO A 1 76 ? -5.400 10.081 6.771 1.00 86.25 76 PRO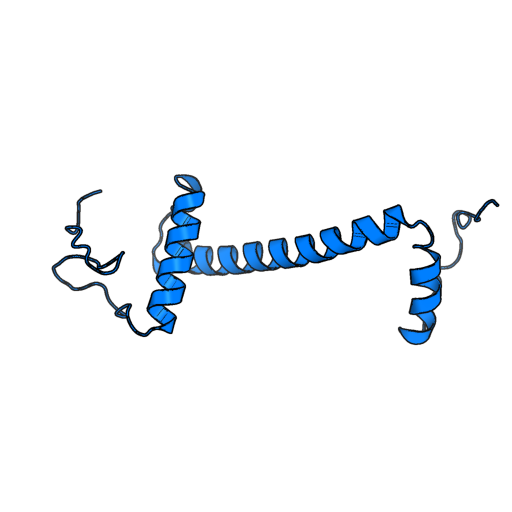 A O 1
ATOM 603 N N . PRO A 1 77 ? -4.502 12.062 7.343 1.00 89.12 77 PRO A N 1
ATOM 604 C CA . PRO A 1 77 ? -3.496 11.446 8.211 1.00 89.12 77 PRO A CA 1
ATOM 605 C C . PRO A 1 77 ? -4.119 10.762 9.435 1.00 89.12 77 PRO A C 1
ATOM 607 O O . PRO A 1 77 ? -3.700 9.667 9.811 1.00 89.12 77 PRO A O 1
ATOM 610 N N . TYR A 1 78 ? -5.159 11.358 10.026 1.00 86.38 78 TYR A N 1
ATOM 611 C CA . TYR A 1 78 ? -5.858 10.762 11.167 1.00 86.38 78 TYR A CA 1
ATOM 612 C C . TYR A 1 78 ? -6.661 9.525 10.772 1.00 86.38 78 TYR A C 1
ATOM 614 O O . TYR A 1 78 ? -6.700 8.563 11.531 1.00 86.38 78 TYR A O 1
ATOM 622 N N . SER A 1 79 ? -7.240 9.503 9.570 1.00 86.69 79 SER A N 1
ATOM 623 C CA . SER A 1 79 ? -7.949 8.326 9.057 1.00 86.69 79 SER A CA 1
ATOM 624 C C . SER A 1 79 ? -7.005 7.142 8.865 1.00 86.69 79 SER A C 1
ATOM 626 O O . SER A 1 79 ? -7.346 6.019 9.229 1.00 86.69 79 SER A O 1
ATOM 628 N N . PHE A 1 80 ? -5.791 7.391 8.364 1.00 88.38 80 PHE A N 1
ATOM 629 C CA . PHE A 1 80 ? -4.768 6.351 8.254 1.00 88.38 80 PHE A CA 1
ATOM 630 C C . PHE A 1 80 ? -4.336 5.826 9.630 1.00 88.38 80 PHE A C 1
ATOM 632 O O . PHE A 1 80 ? -4.309 4.615 9.855 1.00 88.38 80 PHE A O 1
ATOM 639 N N . ALA A 1 81 ? -4.053 6.728 10.576 1.00 89.38 81 ALA A N 1
ATOM 640 C CA . ALA A 1 81 ? -3.704 6.348 11.943 1.00 89.38 81 ALA A CA 1
ATOM 641 C C . ALA A 1 81 ? -4.834 5.554 12.624 1.00 89.38 81 ALA A C 1
ATOM 643 O O . ALA A 1 81 ? -4.574 4.529 13.253 1.00 89.38 81 ALA A O 1
ATOM 644 N N . GLY A 1 82 ? -6.087 5.982 12.448 1.00 87.94 82 GLY A N 1
ATOM 645 C CA . GLY A 1 82 ? -7.277 5.298 12.952 1.00 87.94 82 GLY A CA 1
ATOM 646 C C . GLY A 1 82 ? -7.430 3.889 12.382 1.00 87.94 82 GLY A C 1
ATOM 647 O O . GLY A 1 82 ? -7.622 2.944 13.145 1.00 87.94 82 GLY A O 1
ATOM 648 N N . ALA A 1 83 ? -7.252 3.719 11.068 1.00 88.81 83 ALA A N 1
ATOM 649 C CA . ALA A 1 83 ? -7.288 2.407 10.423 1.00 88.81 83 ALA A CA 1
ATOM 650 C C . ALA A 1 83 ? -6.195 1.465 10.962 1.00 88.81 83 ALA A C 1
ATOM 652 O O . ALA A 1 83 ? -6.476 0.305 11.269 1.00 88.81 83 ALA A O 1
ATOM 653 N N . TRP A 1 84 ? -4.966 1.963 11.147 1.00 89.06 84 TRP A N 1
ATOM 654 C CA . TRP A 1 84 ? -3.875 1.176 11.734 1.00 89.06 84 TRP A CA 1
ATOM 655 C C . TRP A 1 84 ? -4.151 0.789 13.191 1.00 89.06 84 TRP A C 1
ATOM 657 O O . TRP A 1 84 ? -3.968 -0.367 13.577 1.00 89.06 84 TRP A O 1
ATOM 667 N N . MET A 1 85 ? -4.630 1.733 14.004 1.00 87.81 85 MET A N 1
ATOM 668 C CA . MET A 1 85 ? -5.002 1.455 15.391 1.00 87.81 85 MET A CA 1
ATOM 669 C C . MET A 1 85 ? -6.112 0.408 15.469 1.00 87.81 85 MET A C 1
ATOM 671 O O . MET A 1 85 ? -5.985 -0.546 16.235 1.00 87.81 85 MET A O 1
ATOM 675 N N . MET A 1 86 ? -7.162 0.548 14.657 1.00 87.31 86 MET A N 1
ATOM 676 C CA . MET A 1 86 ? -8.258 -0.418 14.580 1.00 87.31 86 MET A CA 1
ATOM 677 C C . MET A 1 86 ? -7.739 -1.813 14.212 1.00 87.31 86 MET A C 1
ATOM 679 O O . MET A 1 86 ? -8.033 -2.778 14.916 1.00 87.31 86 MET A O 1
ATOM 683 N N . PHE A 1 87 ? -6.893 -1.917 13.183 1.00 88.50 87 PHE A N 1
ATOM 684 C CA . PHE A 1 87 ? -6.260 -3.173 12.770 1.00 88.50 87 PHE A CA 1
ATOM 685 C C . PHE A 1 87 ? -5.472 -3.836 13.911 1.00 88.50 87 PHE A C 1
ATOM 687 O O . PHE A 1 87 ? -5.687 -5.009 14.222 1.00 88.50 87 PHE A O 1
ATOM 694 N N . VAL A 1 88 ? -4.605 -3.082 14.594 1.00 88.88 88 VAL A N 1
ATOM 695 C CA . VAL A 1 88 ? -3.811 -3.593 15.724 1.00 88.88 88 VAL A CA 1
ATOM 696 C C . VAL A 1 88 ? -4.700 -4.027 16.891 1.00 88.88 88 VAL A C 1
ATOM 698 O O . VAL A 1 88 ? -4.400 -5.022 17.554 1.00 88.88 88 VAL A O 1
ATOM 701 N N . GLN A 1 89 ? -5.786 -3.303 17.167 1.00 86.06 89 GLN A N 1
ATOM 702 C CA . GLN A 1 89 ? -6.718 -3.668 18.232 1.00 86.06 89 GLN A CA 1
ATOM 703 C C . GLN A 1 89 ? -7.486 -4.950 17.909 1.00 86.06 89 GLN A C 1
ATOM 705 O O . GLN A 1 89 ? -7.600 -5.800 18.793 1.00 86.06 89 GLN A O 1
ATOM 710 N N . VAL A 1 90 ? -7.939 -5.129 16.666 1.00 86.94 90 VAL A N 1
ATOM 711 C CA . VAL A 1 90 ? -8.579 -6.375 16.210 1.00 86.94 90 VAL A CA 1
ATOM 712 C C . VAL A 1 90 ? -7.607 -7.548 16.325 1.00 86.94 90 VAL A C 1
ATOM 714 O O . VAL A 1 90 ? -7.939 -8.548 16.958 1.00 86.94 90 VAL A O 1
ATOM 717 N N . LEU A 1 91 ? -6.374 -7.408 15.822 1.00 90.12 91 LEU A N 1
ATOM 718 C CA . LEU A 1 91 ? -5.361 -8.469 15.915 1.00 90.12 91 LEU A CA 1
ATOM 719 C C . LEU A 1 91 ? -5.006 -8.850 17.358 1.00 90.12 91 LEU A C 1
ATOM 721 O O . LEU A 1 91 ? -4.674 -9.999 17.634 1.00 90.12 91 LEU A O 1
ATOM 725 N N . ARG A 1 92 ? -5.063 -7.893 18.289 1.00 88.50 92 ARG A N 1
ATOM 726 C CA . ARG A 1 92 ? -4.799 -8.125 19.718 1.00 88.50 92 ARG A CA 1
ATOM 727 C C . ARG A 1 92 ? -6.045 -8.548 20.505 1.00 88.50 92 ARG A C 1
ATOM 729 O O . ARG A 1 92 ? -5.949 -8.642 21.727 1.00 88.50 92 ARG A O 1
ATOM 736 N N . GLY A 1 93 ? -7.196 -8.735 19.851 1.00 85.50 93 GLY A N 1
ATOM 737 C CA . GLY A 1 93 ? -8.464 -9.081 20.503 1.00 85.50 93 GLY A CA 1
ATOM 738 C C . GLY A 1 93 ? -8.987 -8.004 21.462 1.00 85.50 93 GLY A C 1
ATOM 739 O O . GLY A 1 93 ? -9.664 -8.318 22.435 1.00 85.50 93 GLY A O 1
ATOM 740 N N . ARG A 1 94 ? -8.627 -6.733 21.239 1.00 80.62 94 ARG A N 1
ATOM 741 C CA . ARG A 1 94 ? -8.976 -5.597 22.115 1.00 80.62 94 ARG A CA 1
ATOM 742 C C . ARG A 1 94 ? -10.189 -4.802 21.641 1.00 80.62 94 ARG A C 1
ATOM 744 O O . ARG A 1 94 ? -10.703 -4.006 22.421 1.00 80.62 94 ARG A O 1
ATOM 751 N N . LEU A 1 95 ? -10.619 -4.994 20.393 1.00 75.00 95 LEU A N 1
ATOM 752 C CA . LEU A 1 95 ? -11.782 -4.311 19.837 1.00 75.00 95 LEU A CA 1
ATOM 753 C C . LEU A 1 95 ? -13.017 -5.224 19.929 1.00 75.00 95 LEU A C 1
ATOM 755 O O . LEU A 1 95 ? -13.008 -6.294 19.316 1.00 75.00 95 LEU A O 1
ATOM 759 N N . PRO A 1 96 ? -14.060 -4.850 20.694 1.00 68.44 96 PRO A N 1
ATOM 760 C CA . PRO A 1 96 ? -15.297 -5.618 20.740 1.00 68.44 96 PRO A CA 1
ATOM 761 C C . PRO A 1 96 ? -16.042 -5.526 19.401 1.00 68.44 96 PRO A C 1
ATOM 763 O O . PRO A 1 96 ? -15.998 -4.503 18.723 1.00 68.44 96 PRO A O 1
ATOM 766 N N . SER A 1 97 ? -16.750 -6.597 19.036 1.00 66.50 97 SER A N 1
ATOM 767 C CA . SER A 1 97 ? -17.519 -6.695 17.784 1.00 66.50 97 SER A CA 1
ATOM 768 C C . SER A 1 97 ? -18.704 -5.732 17.707 1.00 66.50 97 SER A C 1
ATOM 770 O O . SER A 1 97 ? -19.172 -5.427 16.615 1.00 66.50 97 SER A O 1
ATOM 772 N N . GLN A 1 98 ? -19.192 -5.250 18.850 1.00 61.44 98 GLN A N 1
ATOM 773 C CA . GLN A 1 98 ? -20.201 -4.203 18.925 1.00 61.44 98 GLN A CA 1
ATOM 774 C C . GLN A 1 98 ? -19.710 -3.089 19.848 1.00 61.44 98 GLN A C 1
ATOM 776 O O . GLN A 1 98 ? -19.180 -3.387 20.927 1.00 61.44 98 GLN A O 1
ATOM 781 N N . PRO A 1 99 ? -19.893 -1.812 19.469 1.00 61.28 99 PRO A N 1
ATOM 782 C CA . PRO A 1 99 ? -19.690 -0.727 20.410 1.00 61.28 99 PRO A CA 1
ATOM 783 C C . PRO A 1 99 ? -20.657 -0.911 21.595 1.00 61.28 99 PRO A C 1
ATOM 785 O O . PRO A 1 99 ? -21.796 -1.349 21.404 1.00 61.28 99 PRO A O 1
ATOM 788 N N . PRO A 1 100 ? -20.225 -0.627 22.835 1.00 57.56 100 PRO A N 1
ATOM 789 C CA . PRO A 1 100 ? -21.088 -0.768 24.001 1.00 57.56 100 PRO A CA 1
ATOM 790 C C . PRO A 1 100 ? -22.361 0.084 23.849 1.00 57.56 100 PRO A C 1
ATOM 792 O O . PRO A 1 100 ? -22.294 1.250 23.462 1.00 57.56 100 PRO A O 1
ATOM 795 N N . ARG A 1 101 ? -23.521 -0.509 24.186 1.00 51.66 101 ARG A N 1
ATOM 796 C CA . ARG A 1 101 ? -24.869 0.102 24.080 1.00 51.66 101 ARG A CA 1
ATOM 797 C C . ARG A 1 101 ? -25.039 1.396 24.887 1.00 51.66 101 ARG A C 1
ATOM 799 O O . ARG A 1 101 ? -25.956 2.159 24.622 1.00 51.66 101 ARG A O 1
ATOM 806 N N . ALA A 1 102 ? -24.168 1.622 25.864 1.00 51.84 102 ALA A N 1
ATOM 807 C CA . ALA A 1 102 ? -23.998 2.885 26.559 1.00 51.84 102 ALA A CA 1
ATOM 808 C C . ALA A 1 102 ? -22.535 2.980 27.011 1.00 51.84 102 ALA A C 1
ATOM 810 O O . ALA A 1 102 ? -22.075 2.143 27.792 1.00 51.84 102 ALA A O 1
ATOM 811 N N . GLY A 1 103 ? -21.797 3.977 26.521 1.00 57.94 103 GLY A N 1
ATOM 812 C CA . GLY A 1 103 ? -20.493 4.339 27.077 1.00 57.94 103 GLY A CA 1
ATOM 813 C C . GLY A 1 103 ? -19.357 4.522 26.073 1.00 57.94 103 GLY A C 1
ATOM 814 O O . GLY A 1 103 ? -19.495 4.359 24.869 1.00 57.94 103 GLY A O 1
ATOM 815 N N . TYR A 1 104 ? -18.215 4.907 26.632 1.00 52.72 104 TYR A N 1
ATOM 816 C CA . TYR A 1 104 ? -16.988 5.304 25.953 1.00 52.72 104 TYR A CA 1
ATOM 817 C C . TYR A 1 104 ? -16.477 4.260 24.945 1.00 52.72 104 TYR A C 1
ATOM 819 O O . TYR A 1 104 ? -16.265 3.101 25.305 1.00 52.72 104 TYR A O 1
ATOM 827 N N . THR A 1 105 ? -16.181 4.676 23.712 1.00 56.06 105 THR A N 1
ATOM 828 C CA . THR A 1 105 ? -15.352 3.867 22.806 1.00 56.06 105 THR A CA 1
ATOM 829 C C . THR A 1 105 ? -13.900 4.057 23.226 1.00 56.06 105 THR A C 1
ATOM 831 O O . THR A 1 105 ? -13.394 5.176 23.187 1.00 56.06 105 THR A O 1
ATOM 834 N N . ARG A 1 106 ? -13.224 2.981 23.647 1.00 60.97 106 ARG A N 1
ATOM 835 C CA . ARG A 1 106 ? -11.779 3.015 23.900 1.00 60.97 106 ARG A CA 1
ATOM 836 C C . ARG A 1 106 ? -11.067 3.069 22.549 1.00 60.97 106 ARG A C 1
ATOM 838 O O . ARG A 1 106 ? -10.838 2.029 21.936 1.00 60.97 106 ARG A O 1
ATOM 845 N N . CYS A 1 107 ? -10.784 4.268 22.054 1.00 60.31 107 CYS A N 1
ATOM 846 C CA . CYS A 1 107 ? -10.060 4.439 20.796 1.00 60.31 107 CYS A CA 1
ATOM 847 C C . CYS A 1 107 ? -8.552 4.250 21.039 1.00 60.31 107 CYS A C 1
ATOM 849 O O . CYS A 1 107 ? -7.871 3.586 20.254 1.00 60.31 107 CYS A O 1
ATOM 851 N N . ILE A 1 108 ? -8.059 4.736 22.185 1.00 65.75 108 ILE A N 1
ATOM 852 C CA . ILE A 1 108 ? -6.669 4.652 22.650 1.00 65.75 108 ILE A CA 1
ATOM 853 C C . ILE A 1 108 ? -6.611 3.948 24.021 1.00 65.75 108 ILE A C 1
ATOM 855 O O . ILE A 1 108 ? -7.475 4.148 24.873 1.00 65.75 108 ILE A O 1
ATOM 859 N N . PRO A 1 109 ? -5.593 3.108 24.303 1.00 63.66 109 PRO A N 1
ATOM 860 C CA . PRO A 1 109 ? -5.424 2.523 25.631 1.00 63.66 109 PRO A CA 1
ATOM 861 C C . PRO A 1 109 ? -5.407 3.593 26.736 1.00 63.66 109 PRO A C 1
ATOM 863 O O . PRO A 1 109 ? -4.488 4.399 26.807 1.00 63.66 109 PRO A O 1
ATOM 866 N N . GLY A 1 110 ? -6.417 3.570 27.609 1.00 64.62 110 GLY A N 1
ATOM 867 C CA . GLY A 1 110 ? -6.542 4.497 28.739 1.00 64.62 110 GLY A CA 1
ATOM 868 C C . GLY A 1 110 ? -7.450 5.705 28.494 1.00 64.62 110 GLY A C 1
ATOM 869 O O . GLY A 1 110 ? -7.741 6.413 29.457 1.00 64.62 110 GLY A O 1
ATOM 870 N N . ASP A 1 111 ? -7.950 5.920 27.271 1.00 65.56 111 ASP A N 1
ATOM 871 C CA . ASP A 1 111 ? -8.919 6.982 27.005 1.00 65.56 111 ASP A CA 1
ATOM 872 C C . ASP A 1 111 ? -10.359 6.585 27.380 1.00 65.56 111 ASP A C 1
ATOM 874 O O . ASP A 1 111 ? -10.754 5.414 27.416 1.00 65.56 111 ASP A O 1
ATOM 878 N N . ARG A 1 112 ? -11.145 7.606 27.729 1.00 61.06 112 ARG A N 1
ATOM 879 C CA . ARG A 1 112 ? -12.597 7.547 27.883 1.00 61.06 112 ARG A CA 1
ATOM 880 C C . ARG A 1 112 ? -13.173 8.758 27.151 1.00 61.06 112 ARG A C 1
ATOM 882 O O . ARG A 1 112 ? -13.305 9.826 27.739 1.00 61.06 112 ARG A O 1
ATOM 889 N N . VAL A 1 113 ? -13.518 8.589 25.872 1.00 59.59 113 VAL A N 1
ATOM 890 C CA . VAL A 1 113 ? -14.220 9.613 25.071 1.00 59.59 113 VAL A CA 1
ATOM 891 C C . VAL A 1 113 ? -15.742 9.399 25.126 1.00 59.59 113 VAL A C 1
ATOM 893 O O . VAL A 1 113 ? -16.192 8.311 24.755 1.00 59.59 113 VAL A O 1
ATOM 896 N N . PRO A 1 114 ? -16.540 10.348 25.660 1.00 57.88 114 PRO A N 1
ATOM 897 C CA . PRO A 1 114 ? -17.996 10.209 25.719 1.00 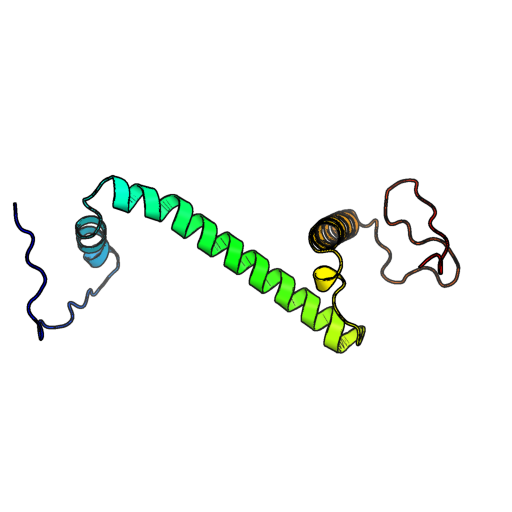57.88 114 PRO A CA 1
ATOM 898 C C . PRO A 1 114 ? -18.583 10.005 24.317 1.00 57.88 114 PRO A C 1
ATOM 900 O O . PRO A 1 114 ? -18.157 10.662 23.368 1.00 57.88 114 PRO A O 1
ATOM 903 N N . GLN A 1 115 ? -19.574 9.122 24.177 1.00 52.09 115 GLN A N 1
ATOM 904 C CA . GLN A 1 115 ? -20.346 9.040 22.933 1.00 52.09 115 GLN A CA 1
ATOM 905 C C . GLN A 1 115 ? -21.078 10.378 22.709 1.00 52.09 115 GLN A C 1
ATOM 907 O O . GLN A 1 115 ? -21.761 10.851 23.614 1.00 52.09 115 GLN A O 1
ATOM 912 N N . GLY A 1 116 ? -20.910 10.988 21.527 1.00 55.34 116 GLY A N 1
ATOM 913 C CA . GLY A 1 116 ? -21.542 12.264 21.149 1.00 55.34 116 GLY A CA 1
ATOM 914 C C . GLY A 1 116 ? -20.675 13.522 21.301 1.00 55.34 116 GLY A C 1
ATOM 915 O O . GLY A 1 116 ? -21.197 14.625 21.212 1.00 55.34 116 GLY A O 1
ATOM 916 N N . ALA A 1 117 ? -19.364 13.388 21.532 1.00 55.75 117 ALA A N 1
ATOM 917 C CA . ALA A 1 117 ? -18.448 14.535 21.605 1.00 55.75 117 ALA A CA 1
ATOM 918 C C . ALA A 1 117 ? -18.152 15.210 20.244 1.00 55.75 117 ALA A C 1
ATOM 920 O O . ALA A 1 117 ? -17.370 16.162 20.205 1.00 55.75 117 ALA A O 1
ATOM 921 N N . TYR A 1 118 ? -18.749 14.725 19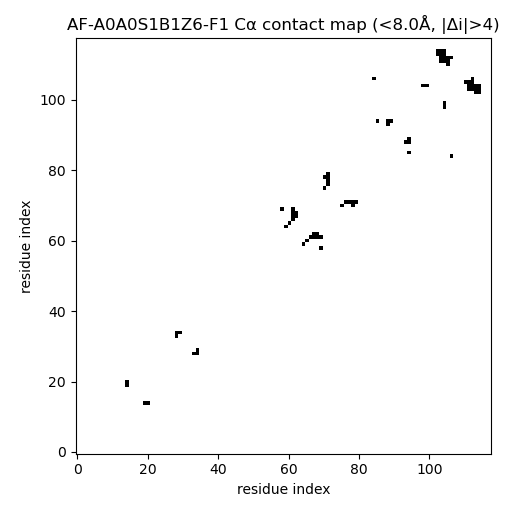.150 1.00 52.78 118 TYR A N 1
ATOM 922 C CA . TYR A 1 118 ? -18.526 15.182 17.777 1.00 52.78 118 TYR A CA 1
ATOM 923 C C . TYR A 1 118 ? -19.821 15.103 16.975 1.00 52.78 118 TYR A C 1
ATOM 925 O O . TYR A 1 118 ? -20.541 14.093 17.161 1.00 52.78 118 TYR A O 1
#

Radius of gyration: 24.81 Å; Cα contacts (8 Å, |Δi|>4): 41; chains: 1; bounding box: 52×35×67 Å

Sequence (118 aa):
MLRAVPAPGAPIVRFASFREFCPFYLGQHRNRTCRRLHVPGSGAERVLAALGCGYGFAWVGHFLFEHNRPATFSHPPYSFAGAWMMFVQVLRGRLPSQPPRAGYTRCIPGDRVPQGAY

Organism: NCBI:txid128780

Foldseek 3Di:
DDDDPPPVPDDDDDDPDVVRCVVVVVVVQVDPVSVVVVVVVVVVVVVVVVVVVVVVVVVCCCCVPVVHDQCCVVDVVVSVVQVVLVVVCVVVVNADPDDPPAFADCSDVPDGDHPPPD

Mean predicted aligned error: 10.36 Å

pLDDT: mean 81.57, std 15.35, range [38.44, 97.19]

Secondary structure (DSSP, 8-state):
-PPPPPPTT------SSHHHHHHHHHHHT-SHHHHHHHHHHHHHHHHHHHHHHHHHHHHHIIIIIS-S--GGGT-HHHHHHHHHHHHHHHHTT-S-SS--SSS-B--STT--BPTT--

InterPro domains:
  IPR009305 2-hydroxy-palmitic acid dioxygenase Mpo1-like [PF06127] (15-44)
  IPR009305 2-hydroxy-palmitic acid dioxygenase Mpo1-like [PF06127] (47-95)

Solvent-accessible surface area (backbone atoms only — not comparable to full-atom values): 7444 Å² total; per-residue (Å²): 136,89,76,83,74,78,58,93,86,60,78,84,86,81,65,97,42,67,81,66,39,46,62,54,54,53,58,76,45,70,50,69,67,59,48,59,52,46,56,59,49,59,50,49,53,54,51,51,50,51,50,52,53,54,51,50,55,51,47,50,45,27,57,75,72,66,68,48,80,68,59,47,82,82,38,52,72,59,38,52,52,49,52,52,50,52,51,55,28,50,78,68,71,69,55,71,96,61,80,65,95,76,59,52,60,68,85,49,98,89,53,76,46,64,77,77,84,116